Protein AF-A0A3T2UZ38-F1 (afdb_monomer_lite)

Sequence (72 aa):
MEYQADYYITINDSIKTWVQTQYSKDSGLPMAVIGHSVAEEAGMRRLASYLDLHSGYPCIHFTGGCDYDWIE

Radius of gyration: 16.94 Å; chains: 1; bounding box: 32×31×44 Å

Organism: Shigella flexneri (NCBI:txid623)

pLDDT: mean 86.59, std 10.37, range [51.34, 98.25]

Foldseek 3Di:
DPPPDLEEEEEPVVCVDCPVVVCCVVVVRYYHYDHPLVVCQVVQVVVQVVCCVPVPDRRDDDRPDGPDDDDD

Structure (mmCIF, N/CA/C/O backbone):
data_AF-A0A3T2UZ38-F1
#
_entry.id   AF-A0A3T2UZ38-F1
#
loop_
_atom_site.group_PDB
_atom_site.id
_atom_site.type_symbol
_atom_site.label_atom_id
_atom_site.label_alt_id
_atom_site.label_comp_id
_atom_site.label_asym_id
_atom_site.label_entity_id
_atom_site.label_seq_id
_atom_site.pdbx_PDB_ins_code
_atom_site.Cartn_x
_atom_site.Cartn_y
_atom_site.Cartn_z
_atom_site.occupancy
_atom_site.B_iso_or_equiv
_atom_site.auth_seq_id
_atom_site.auth_comp_id
_atom_site.auth_asym_id
_atom_site.auth_atom_id
_atom_site.pdbx_PDB_model_num
ATOM 1 N N . MET A 1 1 ? -14.198 -6.421 7.262 1.00 64.88 1 MET A N 1
ATOM 2 C CA . MET A 1 1 ? -13.524 -7.259 8.280 1.00 64.88 1 MET A CA 1
ATOM 3 C C . MET A 1 1 ? -14.149 -8.653 8.291 1.00 64.88 1 MET A C 1
ATOM 5 O O . MET A 1 1 ? -14.510 -9.190 9.325 1.00 64.88 1 MET A O 1
ATOM 9 N N . GLU A 1 2 ? -14.328 -9.216 7.097 1.00 70.06 2 GLU A N 1
ATOM 10 C CA . GLU A 1 2 ? -15.160 -10.398 6.835 1.00 70.06 2 GLU A CA 1
ATOM 11 C C . GLU A 1 2 ? -14.492 -11.706 7.277 1.00 70.06 2 GLU A C 1
ATOM 13 O O . GLU A 1 2 ? -15.166 -12.655 7.654 1.00 70.06 2 GLU A O 1
ATOM 18 N N . TYR A 1 3 ? -13.159 -11.721 7.302 1.00 77.81 3 TYR A N 1
ATOM 19 C CA . TYR A 1 3 ? -12.356 -12.920 7.531 1.00 77.81 3 TYR A CA 1
ATOM 20 C C . TYR A 1 3 ? -11.915 -13.120 8.988 1.00 77.81 3 TYR A C 1
ATOM 22 O O . TYR A 1 3 ? -11.103 -14.001 9.240 1.00 77.81 3 TYR A O 1
ATOM 30 N N . GLN A 1 4 ? -12.417 -12.309 9.932 1.00 81.56 4 GLN A N 1
ATOM 31 C CA . GLN A 1 4 ? -12.087 -12.399 11.367 1.00 81.56 4 GLN A CA 1
ATOM 32 C C . GLN A 1 4 ? -10.575 -12.495 11.656 1.00 81.56 4 GLN A C 1
ATOM 34 O O . GLN A 1 4 ? -10.147 -13.256 12.516 1.00 81.56 4 GLN A O 1
ATOM 39 N N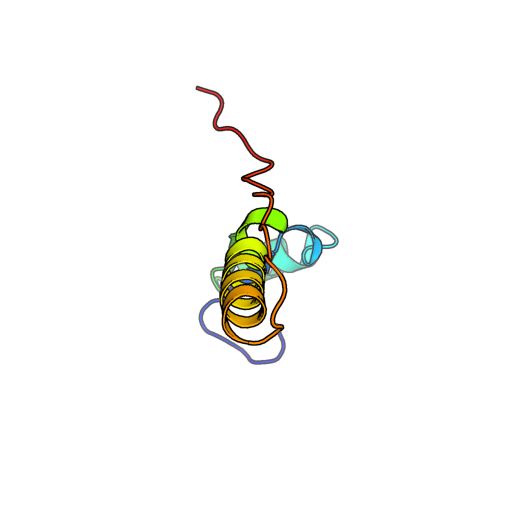 . ALA A 1 5 ? -9.760 -11.728 10.929 1.00 87.44 5 ALA A N 1
ATOM 40 C CA . ALA A 1 5 ? -8.324 -11.680 11.177 1.00 87.44 5 ALA A CA 1
ATOM 41 C C . ALA A 1 5 ? -8.017 -11.049 12.547 1.00 87.44 5 ALA A C 1
ATOM 43 O O . ALA A 1 5 ? -8.712 -10.124 12.974 1.00 87.44 5 ALA A O 1
ATOM 44 N N . ASP A 1 6 ? -6.930 -11.494 13.183 1.00 91.19 6 ASP A N 1
ATOM 45 C CA . ASP A 1 6 ? -6.440 -10.942 14.456 1.00 91.19 6 ASP A CA 1
ATOM 46 C C . ASP A 1 6 ? -5.864 -9.524 14.312 1.00 91.19 6 ASP A C 1
ATOM 48 O O . ASP A 1 6 ? -5.710 -8.797 15.294 1.00 91.19 6 ASP A O 1
ATOM 52 N N . TYR A 1 7 ? -5.519 -9.129 13.084 1.00 89.06 7 TYR A N 1
ATOM 53 C CA . TYR A 1 7 ? -4.930 -7.834 12.771 1.00 89.06 7 TYR A CA 1
ATOM 54 C C . TYR A 1 7 ? -5.275 -7.407 11.346 1.00 89.06 7 TYR A C 1
ATOM 56 O O . TYR A 1 7 ? -5.199 -8.210 10.412 1.00 89.06 7 TYR A O 1
ATOM 64 N N . TYR A 1 8 ? -5.581 -6.124 11.163 1.00 89.44 8 TYR A N 1
ATOM 65 C CA . TYR A 1 8 ? -5.845 -5.547 9.847 1.00 89.44 8 TYR A CA 1
ATOM 66 C C . TYR A 1 8 ? -4.789 -4.505 9.474 1.00 89.44 8 TYR A C 1
ATOM 68 O O . TYR A 1 8 ? -4.506 -3.589 10.240 1.00 89.44 8 TYR A O 1
ATOM 76 N N . ILE A 1 9 ? -4.234 -4.611 8.268 1.00 90.38 9 ILE A N 1
ATOM 77 C CA . ILE A 1 9 ? -3.435 -3.552 7.640 1.00 90.38 9 ILE A CA 1
ATOM 78 C C . ILE A 1 9 ? -4.262 -3.005 6.487 1.00 90.38 9 ILE A C 1
ATOM 80 O O . ILE A 1 9 ? -4.734 -3.770 5.647 1.00 90.38 9 ILE A O 1
ATOM 84 N N . THR A 1 10 ? -4.446 -1.693 6.449 1.00 88.69 10 THR A N 1
ATOM 85 C CA . THR A 1 10 ? -5.182 -1.022 5.379 1.00 88.69 10 THR A CA 1
ATOM 86 C C . THR A 1 10 ? -4.484 0.265 4.968 1.00 88.69 10 THR A C 1
ATOM 88 O O . THR A 1 10 ? -3.632 0.784 5.686 1.00 88.69 10 THR A O 1
ATOM 91 N N . ILE A 1 11 ? -4.871 0.792 3.814 1.00 89.25 11 ILE A N 1
ATOM 92 C CA . ILE A 1 11 ? -4.478 2.116 3.338 1.00 89.25 11 ILE A CA 1
ATOM 93 C C . ILE A 1 11 ? -5.534 3.164 3.699 1.00 89.25 11 ILE A C 1
ATOM 95 O O . ILE A 1 11 ? -6.701 2.829 3.933 1.00 89.25 11 ILE A O 1
ATOM 99 N N . ASN A 1 12 ? -5.119 4.424 3.804 1.00 84.56 12 ASN A N 1
ATOM 100 C CA . ASN A 1 12 ? -5.966 5.531 4.255 1.00 84.56 12 ASN A CA 1
ATOM 101 C C . ASN A 1 12 ? -7.199 5.778 3.364 1.00 84.56 12 ASN A C 1
ATOM 103 O O . ASN A 1 12 ? -8.251 6.120 3.894 1.00 84.56 12 ASN A O 1
ATOM 107 N N . ASP A 1 13 ? -7.132 5.545 2.055 1.00 85.12 13 ASP A N 1
ATOM 108 C CA . ASP A 1 13 ? -8.276 5.685 1.136 1.00 85.12 13 ASP A CA 1
ATOM 109 C C . ASP A 1 13 ? -9.258 4.493 1.171 1.00 85.12 13 ASP A C 1
ATOM 111 O O . ASP A 1 13 ? -10.412 4.604 0.750 1.00 85.12 13 ASP A O 1
ATOM 115 N N . SER A 1 14 ? -8.847 3.362 1.751 1.00 81.19 14 SER A N 1
ATOM 116 C CA . SER A 1 14 ? -9.742 2.236 2.059 1.00 81.19 14 SER A CA 1
ATOM 117 C C . SER A 1 14 ? -10.611 2.494 3.300 1.00 81.19 14 SER A C 1
ATOM 119 O O . SER A 1 14 ? -11.626 1.820 3.509 1.00 81.19 14 SER A O 1
ATOM 121 N N . ILE A 1 15 ? -10.259 3.499 4.110 1.00 82.69 15 ILE A N 1
ATOM 122 C CA . ILE A 1 15 ? -1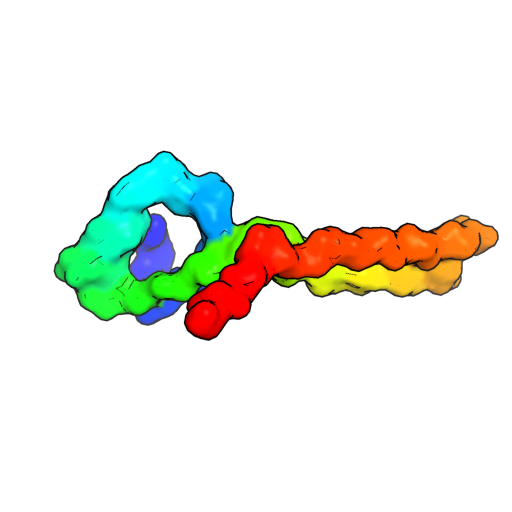1.059 3.973 5.241 1.00 82.69 15 ILE A CA 1
ATOM 123 C C . ILE A 1 15 ? -11.955 5.105 4.751 1.00 82.69 15 ILE A C 1
ATOM 125 O O . ILE A 1 15 ? -11.565 6.265 4.685 1.00 82.69 15 ILE A O 1
ATOM 129 N N . LYS A 1 16 ? -13.193 4.763 4.394 1.00 69.00 16 LYS A N 1
ATOM 130 C CA . LYS A 1 16 ? -14.128 5.742 3.822 1.00 69.00 16 LYS A CA 1
ATOM 131 C C . LYS A 1 16 ? -14.708 6.705 4.862 1.00 69.00 16 LYS A C 1
ATOM 133 O O . LYS A 1 16 ? -15.122 7.797 4.489 1.00 69.00 16 LYS A O 1
ATOM 138 N N . THR A 1 17 ? -14.774 6.308 6.137 1.00 74.88 17 THR A N 1
ATOM 139 C CA . THR A 1 17 ? -15.375 7.072 7.250 1.00 74.88 17 THR A CA 1
ATOM 140 C C . THR A 1 17 ? -14.898 6.515 8.609 1.00 74.88 17 THR A C 1
ATOM 142 O O . THR A 1 17 ? -13.902 5.805 8.695 1.00 74.88 17 THR A O 1
ATOM 145 N N . TRP A 1 18 ? -15.628 6.794 9.693 1.00 79.56 18 TRP A N 1
ATOM 146 C CA . TRP A 1 18 ? -15.387 6.274 11.041 1.00 79.56 18 TRP A CA 1
ATOM 147 C C . TRP A 1 18 ? -15.668 4.769 11.211 1.00 79.56 18 TRP A C 1
ATOM 149 O O . TRP A 1 18 ? -15.347 4.215 12.255 1.00 79.56 18 TRP A O 1
ATOM 159 N N . VAL A 1 19 ? -16.279 4.088 10.236 1.00 86.19 19 VAL A N 1
ATOM 160 C CA . VAL A 1 19 ? -16.801 2.719 10.428 1.00 86.19 19 VAL A CA 1
ATOM 161 C C . VAL A 1 19 ? -15.696 1.712 10.753 1.00 86.19 19 VAL A C 1
ATOM 163 O O . VAL A 1 19 ? -15.833 0.930 11.690 1.00 86.19 19 VAL A O 1
ATOM 166 N N . GLN A 1 20 ? -14.589 1.722 10.010 1.00 86.62 20 GLN A N 1
ATOM 167 C CA . GLN A 1 20 ? -13.495 0.766 10.195 1.00 86.62 20 GLN A CA 1
ATOM 168 C C . GLN A 1 20 ? -12.732 1.026 11.497 1.00 86.62 20 GLN A C 1
ATOM 170 O O . GLN A 1 20 ? -12.376 0.087 12.208 1.00 86.62 20 GLN A O 1
ATOM 175 N N . THR A 1 21 ? -12.507 2.299 11.829 1.00 85.12 21 THR A N 1
ATOM 176 C CA . THR A 1 21 ? -11.820 2.687 13.066 1.00 85.12 21 THR A CA 1
ATOM 177 C C . THR A 1 21 ? -12.690 2.425 14.294 1.00 85.12 21 THR A C 1
ATOM 179 O O . THR A 1 21 ? -12.187 1.930 15.300 1.00 85.12 21 THR A O 1
ATOM 182 N N . GLN A 1 22 ? -14.001 2.657 14.201 1.00 88.81 22 GLN A N 1
ATOM 183 C CA . GLN A 1 22 ? -14.955 2.332 15.259 1.00 88.81 22 GLN A CA 1
ATOM 184 C C . GLN A 1 22 ? -15.110 0.821 15.442 1.00 88.81 22 GLN A C 1
ATOM 186 O O . GLN A 1 22 ? -15.069 0.353 16.573 1.00 88.81 22 GLN A O 1
ATOM 191 N N . TYR A 1 23 ? -15.189 0.042 14.357 1.00 86.81 23 TYR A N 1
ATOM 192 C CA . TYR A 1 23 ? -15.182 -1.419 14.453 1.00 86.81 23 TYR A CA 1
ATOM 193 C C . TYR A 1 23 ? -13.934 -1.922 15.186 1.00 86.81 23 TYR A C 1
ATOM 195 O O . TYR A 1 23 ? -14.050 -2.755 16.081 1.00 86.81 23 TYR A O 1
ATOM 203 N N . SER A 1 24 ? -12.745 -1.416 14.836 1.00 88.06 24 SER A N 1
ATOM 204 C CA . SER A 1 24 ? -11.487 -1.789 15.502 1.00 88.06 24 SER A CA 1
ATOM 205 C C . SER A 1 24 ? -11.532 -1.476 17.003 1.00 88.06 24 SER A C 1
ATOM 207 O O . SER A 1 24 ? -11.179 -2.318 17.826 1.00 88.06 24 SER A O 1
ATOM 209 N N . LYS A 1 25 ? -12.067 -0.306 17.370 1.00 88.50 25 LYS A N 1
ATOM 210 C CA . LYS A 1 25 ? -12.247 0.101 18.767 1.00 88.50 25 LYS A CA 1
ATOM 211 C C . LYS A 1 25 ? -13.236 -0.787 19.531 1.00 88.50 25 LYS A C 1
ATOM 213 O O . LYS A 1 25 ? -12.932 -1.193 20.647 1.00 88.50 25 LYS A O 1
ATOM 218 N N . ASP A 1 26 ? -14.393 -1.084 18.944 1.00 91.56 26 ASP A N 1
ATOM 219 C CA . ASP A 1 26 ? -15.468 -1.835 19.607 1.00 91.56 26 ASP A CA 1
ATOM 220 C C . ASP A 1 26 ? -15.162 -3.330 19.712 1.00 91.56 26 ASP A C 1
ATOM 222 O O . ASP A 1 26 ? -15.501 -3.970 20.704 1.00 91.56 26 ASP A O 1
ATOM 226 N N . SER A 1 27 ? -14.509 -3.894 18.695 1.00 88.69 27 SER A N 1
ATOM 227 C CA . SER A 1 27 ? -14.118 -5.309 18.677 1.00 88.69 27 SER A CA 1
ATOM 228 C C . SER A 1 27 ? -12.835 -5.594 19.459 1.00 88.69 27 SER A C 1
ATOM 230 O O . SER A 1 27 ? -12.549 -6.752 19.752 1.00 88.69 27 SER A O 1
ATOM 232 N N . GLY A 1 28 ? -12.039 -4.563 19.763 1.00 89.25 28 GLY A N 1
ATOM 233 C CA . GLY A 1 28 ? -10.687 -4.719 20.298 1.00 89.25 28 GLY A CA 1
ATOM 234 C C . GLY A 1 28 ? -9.681 -5.283 19.288 1.00 89.25 28 GLY A C 1
ATOM 235 O O . GLY A 1 28 ? -8.537 -5.534 19.662 1.00 89.25 28 GLY A O 1
ATOM 236 N N . LEU A 1 29 ? -10.076 -5.480 18.022 1.00 89.50 29 LEU A N 1
ATOM 237 C CA . LEU A 1 29 ? -9.192 -5.985 16.977 1.00 89.50 29 LEU A CA 1
ATOM 238 C C . LEU A 1 29 ? -8.333 -4.841 16.422 1.00 89.50 29 LEU A C 1
ATOM 240 O O . LEU A 1 29 ? -8.881 -3.887 15.859 1.00 89.50 29 LEU A O 1
ATOM 244 N N . PRO A 1 30 ? -7.000 -4.905 16.551 1.00 89.94 30 PRO A N 1
ATOM 245 C CA . PRO A 1 30 ? -6.109 -3.842 16.107 1.00 89.94 30 PRO A CA 1
ATOM 246 C C . PRO A 1 30 ? -6.104 -3.672 14.581 1.00 89.94 30 PRO A C 1
ATOM 248 O O . PRO A 1 30 ? -6.178 -4.633 13.810 1.00 89.94 30 PRO A O 1
ATOM 251 N N . MET A 1 31 ? -5.963 -2.419 14.146 1.00 90.12 31 MET A N 1
ATOM 252 C CA . MET A 1 31 ? -5.834 -2.044 12.741 1.00 90.12 31 MET A CA 1
ATOM 253 C C . MET A 1 31 ? -4.733 -0.992 12.566 1.00 90.12 31 MET A C 1
ATOM 255 O O . MET A 1 31 ? -4.755 0.036 13.241 1.00 90.12 31 MET A O 1
ATOM 259 N N . ALA A 1 32 ? -3.806 -1.220 11.634 1.00 89.88 32 ALA A N 1
ATOM 260 C CA . ALA A 1 32 ? -2.884 -0.197 11.145 1.00 89.88 32 ALA A CA 1
ATOM 261 C C . ALA A 1 32 ? -3.380 0.420 9.844 1.00 89.88 32 ALA A C 1
ATOM 263 O O . ALA A 1 32 ? -3.864 -0.271 8.944 1.00 89.88 32 ALA A O 1
ATOM 264 N N . VAL A 1 33 ? -3.178 1.730 9.739 1.00 87.69 33 VAL A N 1
ATOM 265 C CA . VAL A 1 33 ? -3.460 2.515 8.542 1.00 87.69 33 VAL A CA 1
ATOM 266 C C . VAL A 1 33 ? -2.141 3.034 8.001 1.00 87.69 33 VAL A C 1
ATOM 268 O O . VAL A 1 33 ? -1.414 3.732 8.705 1.00 87.69 33 VAL A O 1
ATOM 271 N N . ILE A 1 34 ? -1.830 2.680 6.763 1.00 87.06 34 ILE A N 1
ATOM 272 C CA . ILE A 1 34 ? -0.633 3.117 6.050 1.00 87.06 34 ILE A CA 1
ATOM 273 C C . ILE A 1 34 ? -1.057 4.173 5.023 1.00 87.06 34 ILE A C 1
ATOM 275 O O . ILE A 1 34 ? -2.154 4.108 4.468 1.00 87.06 34 ILE A O 1
ATOM 279 N N . GLY A 1 35 ? -0.213 5.173 4.770 1.00 87.06 35 GLY A N 1
ATOM 280 C CA . GLY A 1 35 ? -0.458 6.109 3.672 1.00 87.06 35 GLY A CA 1
ATOM 281 C C . GLY A 1 35 ? -0.492 5.371 2.330 1.00 87.06 35 GLY A C 1
ATOM 282 O O . GLY A 1 35 ? 0.383 4.545 2.072 1.00 87.06 35 GLY A O 1
ATOM 283 N N . HIS A 1 36 ? -1.484 5.670 1.490 1.00 88.44 36 HIS A N 1
ATOM 284 C CA . HIS A 1 36 ? -1.692 5.043 0.181 1.00 88.44 36 HIS A CA 1
ATOM 285 C C . HIS A 1 36 ? -0.406 5.008 -0.658 1.00 88.44 36 HIS A C 1
ATOM 287 O O . HIS A 1 36 ? 0.082 3.930 -0.992 1.00 88.44 36 HIS A O 1
ATOM 293 N N . SER A 1 37 ? 0.218 6.172 -0.876 1.00 87.00 37 SER A N 1
ATOM 294 C CA . SER A 1 37 ? 1.458 6.309 -1.654 1.00 87.00 37 SER A CA 1
ATOM 295 C C . SER A 1 37 ? 2.598 5.437 -1.111 1.00 87.00 37 SER A C 1
ATOM 297 O O . SER A 1 37 ? 3.319 4.800 -1.873 1.00 87.00 37 SER A O 1
ATOM 299 N N . VAL A 1 38 ? 2.725 5.327 0.216 1.00 88.44 38 VAL A N 1
ATOM 300 C CA . VAL A 1 38 ? 3.763 4.509 0.867 1.00 88.44 38 VAL A CA 1
ATOM 301 C C . VAL A 1 38 ? 3.506 3.014 0.674 1.00 88.44 38 VAL A C 1
ATOM 303 O O . VAL A 1 38 ? 4.446 2.251 0.448 1.00 88.44 38 VAL A O 1
ATOM 306 N N . ALA A 1 39 ? 2.248 2.585 0.771 1.00 90.25 39 ALA A N 1
ATOM 307 C CA . ALA A 1 39 ? 1.880 1.178 0.659 1.00 90.25 39 ALA A CA 1
ATOM 308 C C . ALA A 1 39 ? 2.084 0.622 -0.760 1.00 90.25 39 ALA A C 1
ATOM 310 O O . ALA A 1 39 ? 2.462 -0.540 -0.912 1.00 90.25 39 ALA A O 1
ATOM 311 N N . GLU A 1 40 ? 1.869 1.440 -1.791 1.00 90.56 40 GLU A N 1
ATOM 312 C CA . GLU A 1 40 ? 1.939 1.001 -3.191 1.00 90.56 40 GLU A CA 1
ATOM 313 C C . GLU A 1 40 ? 3.337 1.143 -3.820 1.00 90.56 40 GLU A C 1
ATOM 315 O O . GLU A 1 40 ? 3.705 0.377 -4.717 1.00 90.56 40 GLU A O 1
ATOM 320 N N . GLU A 1 41 ? 4.162 2.065 -3.313 1.00 92.81 41 GLU A N 1
ATOM 321 C CA . GLU A 1 41 ? 5.495 2.398 -3.842 1.00 92.81 41 GLU A CA 1
ATOM 322 C C . GLU A 1 41 ? 6.413 1.172 -3.993 1.00 92.81 41 GLU A C 1
ATOM 324 O O . GLU A 1 41 ? 7.152 1.053 -4.974 1.00 92.81 41 GLU A O 1
ATOM 329 N N . ALA A 1 42 ? 6.368 0.223 -3.053 1.00 92.62 42 ALA A N 1
ATOM 330 C CA . ALA A 1 42 ? 7.194 -0.984 -3.123 1.00 92.62 42 ALA A CA 1
ATOM 331 C C . ALA A 1 42 ? 6.863 -1.849 -4.355 1.00 92.62 42 ALA A C 1
ATOM 333 O O . ALA A 1 42 ? 7.766 -2.418 -4.979 1.00 92.62 42 ALA A O 1
ATOM 334 N N . GLY A 1 43 ? 5.582 -1.920 -4.730 1.00 94.56 43 GLY A N 1
ATOM 335 C CA . GLY A 1 43 ? 5.126 -2.614 -5.932 1.00 94.56 43 GLY A CA 1
ATOM 336 C C . GLY A 1 43 ? 5.615 -1.920 -7.199 1.00 94.56 43 GLY A C 1
ATOM 337 O O . GLY A 1 43 ? 6.180 -2.574 -8.077 1.00 94.56 43 GLY A O 1
ATOM 338 N N . MET A 1 44 ? 5.488 -0.592 -7.250 1.00 95.94 44 MET A N 1
ATOM 339 C CA . MET A 1 44 ? 5.938 0.216 -8.386 1.00 95.94 44 MET A CA 1
ATOM 340 C C . MET A 1 44 ? 7.451 0.133 -8.597 1.00 95.94 44 MET A C 1
ATOM 342 O O . MET A 1 44 ? 7.898 -0.102 -9.719 1.00 95.94 44 MET A O 1
ATOM 346 N N . ARG A 1 45 ? 8.248 0.194 -7.522 1.00 95.62 45 ARG A N 1
ATOM 347 C CA . ARG A 1 45 ? 9.705 -0.010 -7.591 1.00 95.62 45 ARG A CA 1
ATOM 348 C C . ARG A 1 45 ? 10.065 -1.372 -8.162 1.00 95.62 45 ARG A C 1
ATOM 350 O O . ARG A 1 45 ? 10.914 -1.470 -9.045 1.00 95.62 45 ARG A O 1
ATOM 357 N N . ARG A 1 46 ? 9.408 -2.430 -7.677 1.00 96.81 46 ARG A N 1
ATOM 358 C CA . ARG A 1 46 ? 9.656 -3.795 -8.154 1.00 96.81 46 ARG A CA 1
ATOM 359 C C . ARG A 1 46 ? 9.279 -3.952 -9.624 1.00 96.81 46 ARG A C 1
ATOM 361 O O . ARG A 1 46 ? 10.012 -4.603 -10.367 1.00 96.81 46 ARG A O 1
ATOM 368 N N . LEU A 1 47 ? 8.161 -3.359 -10.039 1.00 97.25 47 LEU A N 1
ATOM 369 C CA . LEU A 1 47 ? 7.734 -3.345 -11.433 1.00 97.25 47 LEU A CA 1
ATOM 370 C C . LEU A 1 47 ? 8.746 -2.608 -12.316 1.00 97.25 47 LEU A C 1
ATOM 372 O O . LEU A 1 47 ? 9.128 -3.139 -13.355 1.00 97.25 47 LEU A O 1
ATOM 376 N N . ALA A 1 48 ? 9.227 -1.441 -11.891 1.00 97.50 48 ALA A N 1
ATOM 377 C CA . ALA A 1 48 ? 10.231 -0.687 -12.632 1.00 97.50 48 ALA A CA 1
ATOM 378 C C . ALA A 1 48 ? 11.526 -1.491 -12.814 1.00 97.50 48 ALA A C 1
ATOM 380 O O . ALA A 1 48 ? 12.000 -1.620 -13.937 1.00 97.50 48 ALA A O 1
ATOM 381 N N . SER A 1 49 ? 12.045 -2.128 -11.754 1.00 96.88 49 SER A N 1
ATOM 382 C CA . SER A 1 49 ? 13.220 -3.010 -11.866 1.00 96.88 49 SER A CA 1
ATOM 383 C C . SER A 1 49 ? 12.983 -4.190 -12.810 1.00 96.88 49 SER A C 1
ATOM 385 O O . SER A 1 49 ? 13.877 -4.584 -13.556 1.00 96.88 49 SER A O 1
ATOM 387 N N . TYR A 1 50 ? 11.778 -4.765 -12.791 1.00 98.25 50 TYR A N 1
ATOM 388 C CA . TYR A 1 50 ? 11.422 -5.837 -13.712 1.00 98.25 50 TYR A CA 1
ATOM 389 C C . TYR A 1 50 ? 11.411 -5.348 -15.166 1.00 98.25 50 TYR A C 1
ATOM 391 O O . TYR A 1 50 ? 11.986 -6.006 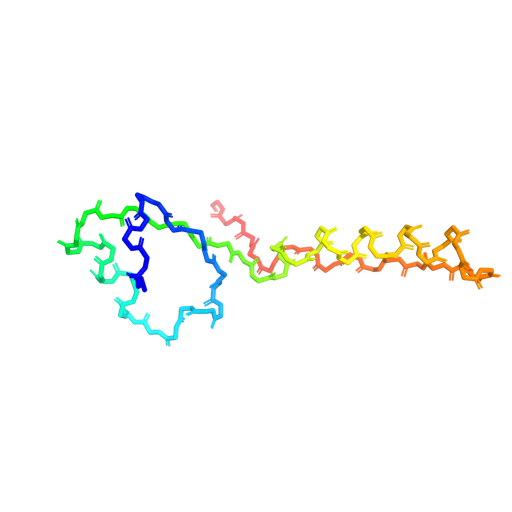-16.030 1.00 98.25 50 TYR A O 1
ATOM 399 N N . LEU A 1 51 ? 10.799 -4.197 -15.445 1.00 98.19 51 LEU A N 1
ATOM 400 C CA . LEU A 1 51 ? 10.726 -3.636 -16.793 1.00 98.19 51 LEU A CA 1
ATOM 401 C C . LEU A 1 51 ? 12.091 -3.178 -17.305 1.00 98.19 51 LEU A C 1
ATOM 403 O O . LEU A 1 51 ? 12.400 -3.435 -18.464 1.00 98.19 51 LEU A O 1
ATOM 407 N N . ASP A 1 52 ? 12.919 -2.570 -16.461 1.00 97.62 52 ASP A N 1
ATOM 408 C CA . ASP A 1 52 ? 14.278 -2.159 -16.829 1.00 97.62 52 ASP A CA 1
ATOM 409 C C . ASP A 1 52 ? 15.115 -3.358 -17.303 1.00 97.62 52 ASP A C 1
ATOM 411 O O . ASP A 1 52 ? 15.799 -3.299 -18.322 1.00 97.62 52 ASP A O 1
ATOM 415 N N . LEU A 1 53 ? 14.971 -4.502 -16.625 1.00 97.94 53 LE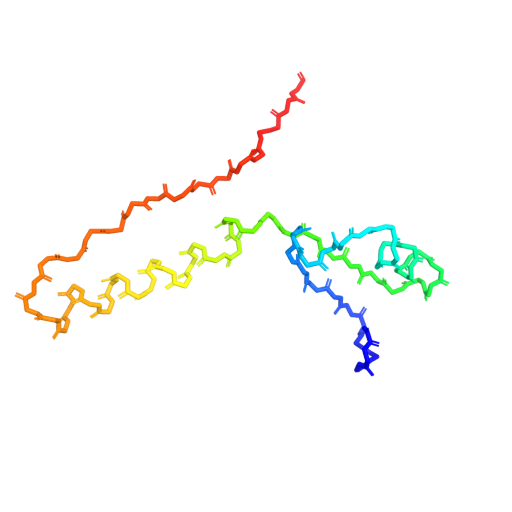U A N 1
ATOM 416 C CA . LEU A 1 53 ? 15.686 -5.728 -16.972 1.00 97.94 53 LEU A CA 1
ATOM 417 C C . LEU A 1 53 ? 15.124 -6.442 -18.216 1.00 97.94 53 LEU A C 1
ATOM 419 O O . LEU A 1 53 ? 15.885 -7.069 -18.951 1.00 97.94 53 LEU A O 1
ATOM 423 N N . HIS A 1 54 ? 13.808 -6.392 -18.447 1.00 98.00 54 HIS A N 1
ATOM 424 C CA . HIS A 1 54 ? 13.149 -7.280 -19.421 1.00 98.00 54 HIS A CA 1
ATOM 425 C C . HIS A 1 54 ? 12.561 -6.581 -20.649 1.00 98.00 54 HIS A C 1
ATOM 427 O O . HIS A 1 54 ? 12.273 -7.250 -21.639 1.00 98.00 54 HIS A O 1
ATOM 433 N N . SER A 1 55 ? 12.347 -5.266 -20.617 1.00 96.88 55 SER A N 1
ATOM 434 C CA . SER A 1 55 ? 11.646 -4.561 -21.701 1.00 96.88 55 SER A CA 1
ATOM 435 C C . SER A 1 55 ? 12.552 -4.163 -22.870 1.00 96.88 55 SER A C 1
ATOM 437 O O . SER A 1 55 ? 12.049 -3.871 -23.952 1.00 96.88 55 SER A O 1
ATOM 439 N N . GLY A 1 56 ? 13.874 -4.130 -22.662 1.00 96.69 56 GLY A N 1
ATOM 440 C CA . GLY A 1 56 ? 14.829 -3.569 -23.624 1.00 96.69 56 GLY A CA 1
ATOM 441 C C . GLY A 1 56 ? 14.850 -2.034 -23.664 1.00 96.69 56 GLY A C 1
ATOM 442 O O . GLY A 1 56 ? 15.583 -1.466 -24.473 1.00 96.69 56 GLY A O 1
ATOM 443 N N . TYR A 1 57 ? 14.086 -1.366 -22.793 1.00 95.94 57 TYR A N 1
ATOM 444 C CA . TYR A 1 57 ? 14.062 0.086 -22.627 1.00 95.94 57 TYR A CA 1
ATOM 445 C C . TYR A 1 57 ? 14.410 0.471 -21.183 1.00 95.94 57 TYR A C 1
ATOM 447 O O . TYR A 1 57 ? 13.970 -0.219 -20.260 1.00 95.94 57 TYR A O 1
ATOM 455 N N . PRO A 1 58 ? 15.127 1.590 -20.963 1.00 96.12 58 PRO A N 1
ATOM 456 C CA . PRO A 1 58 ? 15.339 2.111 -19.619 1.00 96.12 58 PRO A CA 1
ATOM 457 C C . PRO A 1 58 ? 14.004 2.409 -18.931 1.00 96.12 58 PRO A C 1
ATOM 459 O O . PRO A 1 58 ? 13.176 3.148 -19.474 1.00 96.12 58 PRO A O 1
ATOM 462 N N . CYS A 1 59 ? 13.806 1.871 -17.729 1.00 97.06 59 CYS A N 1
ATOM 463 C CA . CYS A 1 59 ? 12.638 2.160 -16.904 1.00 97.06 59 CYS A CA 1
ATOM 464 C C . CYS A 1 59 ? 13.063 2.932 -15.653 1.00 97.06 59 CYS A C 1
ATOM 466 O O . CYS A 1 59 ? 13.774 2.420 -14.792 1.00 97.06 59 CYS A O 1
ATOM 468 N N . ILE A 1 60 ? 12.612 4.182 -15.548 1.00 95.56 60 ILE A N 1
ATOM 469 C CA . ILE A 1 60 ? 12.935 5.067 -14.426 1.00 95.56 60 ILE A CA 1
ATOM 470 C C . ILE A 1 60 ? 11.720 5.144 -13.507 1.00 95.56 60 ILE A C 1
ATOM 472 O O . ILE A 1 60 ? 10.646 5.578 -13.922 1.00 95.56 60 ILE A O 1
ATOM 476 N N . HIS A 1 61 ? 11.902 4.748 -12.249 1.00 94.56 61 HIS A N 1
ATOM 477 C CA . HIS A 1 61 ? 10.899 4.948 -11.207 1.00 94.56 61 HIS A CA 1
ATOM 478 C C . HIS A 1 61 ? 11.040 6.340 -10.587 1.00 94.56 61 HIS A C 1
ATOM 480 O O . HIS A 1 61 ? 12.097 6.668 -10.044 1.00 94.56 61 HIS A O 1
ATOM 486 N N . PHE A 1 62 ? 9.973 7.136 -10.626 1.00 91.94 62 PHE A N 1
ATOM 487 C CA . PHE A 1 62 ? 9.888 8.394 -9.886 1.00 91.94 62 PHE A CA 1
ATOM 488 C C . PHE A 1 62 ? 9.250 8.129 -8.526 1.00 91.94 62 PHE A C 1
ATOM 490 O O . PHE A 1 62 ? 8.118 7.659 -8.447 1.00 91.94 62 PHE A O 1
ATOM 497 N N . THR A 1 63 ? 9.983 8.417 -7.454 1.00 88.81 63 THR A N 1
ATOM 498 C CA . THR A 1 63 ? 9.526 8.149 -6.087 1.00 88.81 63 THR A CA 1
ATOM 499 C C . THR A 1 63 ? 8.333 9.021 -5.713 1.00 88.81 63 THR A C 1
ATOM 501 O O . THR A 1 63 ? 8.455 10.245 -5.748 1.00 88.81 63 THR A O 1
ATOM 504 N N . GLY A 1 64 ? 7.227 8.395 -5.292 1.00 80.81 64 GLY A N 1
ATOM 505 C CA . GLY A 1 64 ? 6.050 9.108 -4.777 1.00 80.81 64 GLY A CA 1
ATOM 506 C C . GLY A 1 64 ? 6.253 9.693 -3.374 1.00 80.81 64 GLY A C 1
ATOM 507 O O . GLY A 1 64 ? 5.741 10.761 -3.070 1.00 80.81 64 GLY A O 1
ATOM 508 N N . GLY A 1 65 ? 7.071 9.043 -2.540 1.00 80.50 65 GLY A N 1
ATOM 509 C CA . GLY A 1 65 ? 7.359 9.511 -1.180 1.00 80.50 65 GLY A CA 1
ATOM 510 C C . GLY A 1 65 ? 6.213 9.274 -0.187 1.00 80.50 65 GLY A C 1
ATOM 511 O O . GLY A 1 65 ? 5.343 8.433 -0.408 1.00 80.50 65 GLY A O 1
ATOM 512 N N . CYS A 1 66 ? 6.265 9.973 0.950 1.00 75.88 66 CYS A N 1
ATOM 513 C CA . CYS A 1 66 ? 5.225 9.954 1.977 1.00 75.88 66 CYS A CA 1
ATOM 514 C C . CYS A 1 66 ? 4.523 11.313 1.992 1.00 75.88 66 CYS A C 1
ATOM 516 O O . CYS A 1 66 ? 5.178 12.332 2.185 1.00 75.88 66 CYS A O 1
ATOM 518 N N . ASP A 1 67 ? 3.200 11.313 1.823 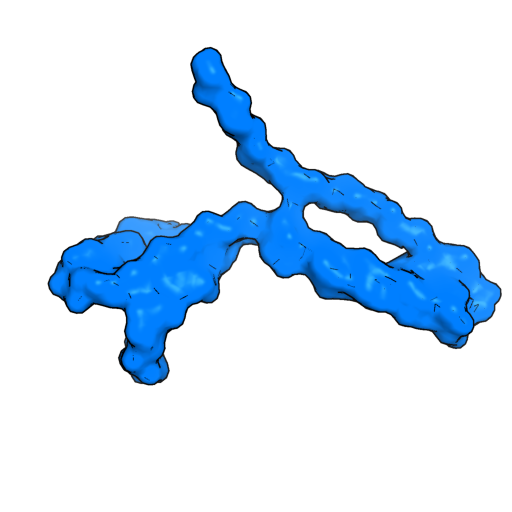1.00 71.38 67 ASP A N 1
ATOM 519 C CA . ASP A 1 67 ? 2.386 12.539 1.825 1.00 71.38 67 ASP A CA 1
ATOM 520 C C . ASP A 1 67 ? 2.205 13.144 3.229 1.00 71.38 67 ASP A C 1
ATOM 522 O O . ASP A 1 67 ? 1.637 14.224 3.381 1.00 71.38 67 ASP A O 1
ATOM 526 N N . TYR A 1 68 ? 2.665 12.439 4.266 1.00 65.88 68 TYR A N 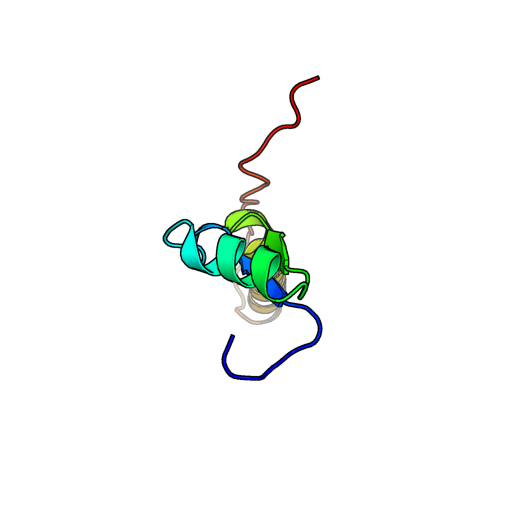1
ATOM 527 C CA . TYR A 1 68 ? 2.630 12.887 5.653 1.00 65.88 68 TYR A CA 1
ATOM 528 C C . TYR A 1 68 ? 4.034 13.244 6.121 1.00 65.88 68 TYR A C 1
ATOM 530 O O . TYR A 1 68 ? 4.951 12.430 5.997 1.00 65.88 68 TYR A O 1
ATOM 538 N N . ASP A 1 69 ? 4.163 14.429 6.711 1.00 61.62 69 ASP A N 1
ATOM 539 C CA . ASP A 1 69 ? 5.367 14.861 7.408 1.00 61.62 69 ASP A CA 1
ATOM 540 C C . ASP A 1 69 ? 5.112 14.864 8.920 1.00 61.62 69 ASP A C 1
ATOM 542 O O . ASP A 1 69 ? 4.009 15.193 9.374 1.00 61.62 69 ASP A O 1
ATOM 546 N N . TRP A 1 70 ? 6.114 14.463 9.702 1.00 62.56 70 TRP A N 1
ATOM 547 C CA . TRP A 1 70 ? 6.042 14.571 11.159 1.00 62.56 70 TRP A CA 1
ATOM 548 C C . TRP A 1 70 ? 6.332 16.022 11.538 1.00 62.56 70 TRP A C 1
ATOM 550 O O . TRP A 1 70 ? 7.435 16.513 11.323 1.00 62.56 70 TRP A O 1
ATOM 560 N N . ILE A 1 71 ? 5.341 16.711 12.102 1.00 58.50 71 ILE A N 1
ATOM 561 C CA . ILE A 1 71 ? 5.533 18.053 12.657 1.00 58.50 71 ILE A CA 1
ATOM 562 C C . ILE A 1 71 ? 5.893 17.891 14.139 1.00 58.50 71 ILE A C 1
ATOM 564 O O . ILE A 1 71 ? 5.074 17.377 14.904 1.00 58.50 71 ILE A O 1
ATOM 568 N N . GLU A 1 72 ? 7.113 18.291 14.512 1.00 51.34 72 GLU A N 1
ATOM 569 C CA . GLU A 1 72 ? 7.565 18.433 15.911 1.00 51.34 72 GLU A CA 1
ATOM 570 C C . GLU A 1 72 ? 7.053 19.727 16.560 1.00 51.34 72 GLU A C 1
ATOM 572 O O . GLU A 1 72 ? 7.016 20.777 15.871 1.00 51.34 72 GLU A O 1
#

Secondary structure (DSSP, 8-state):
-TT--S-EEEEGGG--SSHHHHHHHHH---EEEE-HHHHHHHHHHHHHHHHHHHSSS--PPPP---S-----